Protein AF-A0A962H7R2-F1 (afdb_monomer)

Nearest PDB structures (foldseek):
  4i8o-assembly1_A  TM=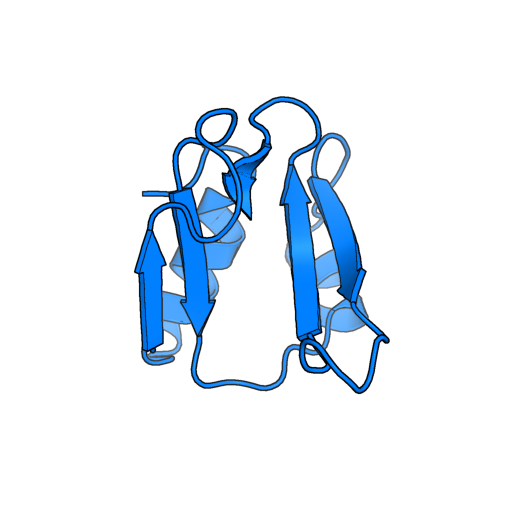4.108E-01  e=3.633E+00  Escherichia coli K-12
  3j7y-assembly1_f  TM=5.083E-01  e=7.762E+00  Homo sapiens

Structure (mmCIF, N/CA/C/O backbone):
data_AF-A0A962H7R2-F1
#
_entry.id   AF-A0A962H7R2-F1
#
loop_
_atom_site.group_PDB
_atom_site.id
_atom_site.type_symbol
_atom_site.label_atom_id
_atom_site.label_alt_id
_atom_site.label_comp_id
_atom_site.label_asym_id
_atom_site.label_entity_id
_atom_site.label_seq_id
_atom_site.pdbx_PDB_ins_code
_atom_site.Cartn_x
_atom_site.Cartn_y
_atom_site.Cartn_z
_atom_site.occupancy
_atom_site.B_iso_or_equiv
_atom_site.auth_seq_id
_atom_site.auth_comp_id
_atom_site.auth_asym_id
_atom_site.auth_atom_id
_atom_site.pdbx_PDB_model_num
ATOM 1 N N . MET A 1 1 ? 6.370 8.600 6.364 1.00 70.19 1 MET A N 1
ATOM 2 C CA . MET A 1 1 ? 5.732 8.861 5.058 1.00 70.19 1 MET A CA 1
ATOM 3 C C . MET A 1 1 ? 6.474 8.014 4.053 1.00 70.19 1 MET A C 1
ATOM 5 O O . MET A 1 1 ? 7.706 8.042 4.075 1.00 70.19 1 MET A O 1
ATOM 9 N N . VAL A 1 2 ? 5.748 7.274 3.221 1.00 87.12 2 VAL A N 1
ATOM 10 C CA . VAL A 1 2 ? 6.342 6.469 2.143 1.00 87.12 2 VAL A CA 1
ATOM 11 C C . VAL A 1 2 ? 7.032 7.359 1.101 1.00 87.12 2 VAL A C 1
ATOM 13 O O . VAL A 1 2 ? 6.827 8.576 1.060 1.00 87.12 2 VAL A O 1
ATOM 16 N N . CYS A 1 3 ? 7.875 6.769 0.254 1.00 92.06 3 CYS A N 1
ATOM 17 C CA . CYS A 1 3 ? 8.534 7.483 -0.837 1.00 92.06 3 CYS A CA 1
ATOM 18 C C . CYS A 1 3 ? 7.555 8.200 -1.784 1.00 92.06 3 CYS A C 1
ATOM 20 O O . CYS A 1 3 ? 6.378 7.856 -1.906 1.00 92.06 3 CYS A O 1
ATOM 22 N N . GLU A 1 4 ? 8.078 9.173 -2.528 1.00 91.81 4 GLU A N 1
ATOM 23 C CA . GLU A 1 4 ? 7.328 9.977 -3.493 1.00 91.81 4 GLU A CA 1
ATOM 24 C C . GLU A 1 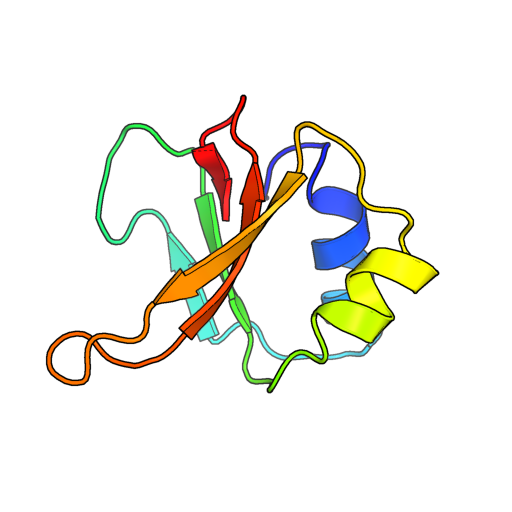4 ? 6.567 9.148 -4.540 1.00 91.81 4 GLU A C 1
ATOM 26 O O . GLU A 1 4 ? 5.508 9.574 -4.994 1.00 91.81 4 GLU A O 1
ATOM 31 N N . HIS A 1 5 ? 7.057 7.948 -4.864 1.00 92.94 5 HIS A N 1
ATOM 32 C CA . HIS A 1 5 ? 6.437 7.034 -5.824 1.00 92.94 5 HIS A CA 1
ATOM 33 C C . HIS A 1 5 ? 5.169 6.350 -5.281 1.00 92.94 5 HIS A C 1
ATOM 35 O O . HIS A 1 5 ? 4.275 6.029 -6.057 1.00 92.94 5 HIS A O 1
ATOM 41 N N . LEU A 1 6 ? 5.071 6.151 -3.960 1.00 94.12 6 LEU A N 1
ATOM 42 C CA . LEU A 1 6 ? 3.903 5.558 -3.289 1.00 94.12 6 LEU A CA 1
ATOM 43 C C . LEU A 1 6 ? 2.982 6.612 -2.662 1.00 94.12 6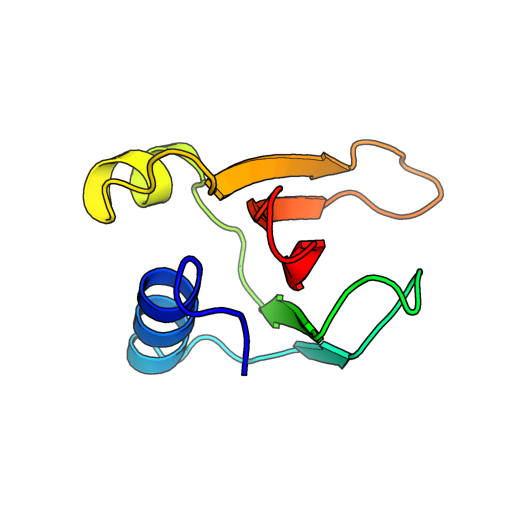 LEU A C 1
ATOM 45 O O . LEU A 1 6 ? 1.876 6.298 -2.229 1.00 94.12 6 LEU A O 1
ATOM 49 N N . LYS A 1 7 ? 3.403 7.879 -2.642 1.00 93.31 7 LYS A N 1
ATOM 50 C CA . LYS A 1 7 ? 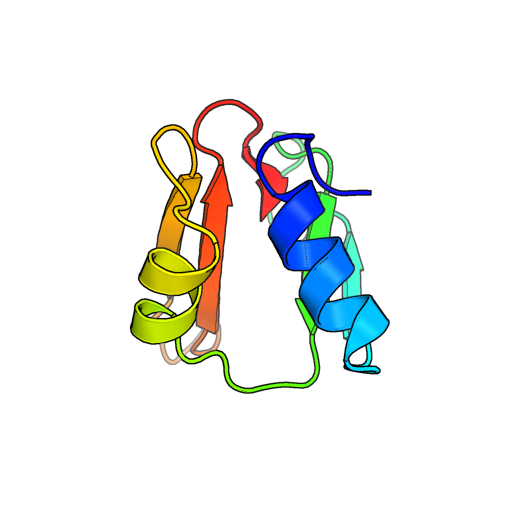2.667 8.966 -1.989 1.00 93.31 7 LYS A CA 1
ATOM 51 C C . LYS A 1 7 ? 1.238 9.127 -2.510 1.00 93.31 7 LYS A C 1
ATOM 53 O O . LYS A 1 7 ? 0.343 9.423 -1.722 1.00 93.31 7 LYS A O 1
ATOM 58 N N . ALA A 1 8 ? 1.015 8.952 -3.814 1.00 93.31 8 ALA A N 1
ATOM 59 C CA . ALA A 1 8 ? -0.322 9.056 -4.404 1.00 93.31 8 ALA A CA 1
ATOM 60 C C . ALA A 1 8 ? -1.267 7.968 -3.868 1.00 93.31 8 ALA A C 1
ATOM 62 O O . ALA A 1 8 ? -2.406 8.269 -3.526 1.00 93.31 8 ALA A O 1
ATOM 63 N N . LEU A 1 9 ? -0.764 6.738 -3.722 1.00 94.44 9 LEU A N 1
ATOM 64 C CA . LEU A 1 9 ? -1.501 5.627 -3.126 1.00 94.44 9 LEU A CA 1
ATOM 65 C C . LEU A 1 9 ? -1.778 5.865 -1.640 1.00 94.44 9 LEU A C 1
ATOM 67 O O . LEU A 1 9 ? -2.925 5.770 -1.215 1.00 94.44 9 LEU A O 1
ATOM 71 N N . GLU A 1 10 ? -0.747 6.213 -0.864 1.00 95.00 10 GLU A N 1
ATOM 72 C CA . GLU A 1 10 ? -0.898 6.514 0.566 1.00 95.00 10 GLU A CA 1
ATOM 73 C C . GLU A 1 10 ? -1.948 7.611 0.778 1.00 95.00 10 GLU A C 1
ATOM 75 O O . GLU A 1 10 ? -2.844 7.460 1.604 1.00 95.00 10 GLU A O 1
ATOM 80 N N . SER A 1 11 ? -1.874 8.690 -0.006 1.00 94.75 11 SER A N 1
ATOM 81 C CA . SER A 1 11 ? -2.822 9.804 0.094 1.00 94.75 11 SER A CA 1
ATOM 82 C C . SER A 1 11 ? -4.239 9.361 -0.271 1.00 94.75 11 SER A C 1
ATOM 84 O O . SER A 1 11 ? -5.159 9.65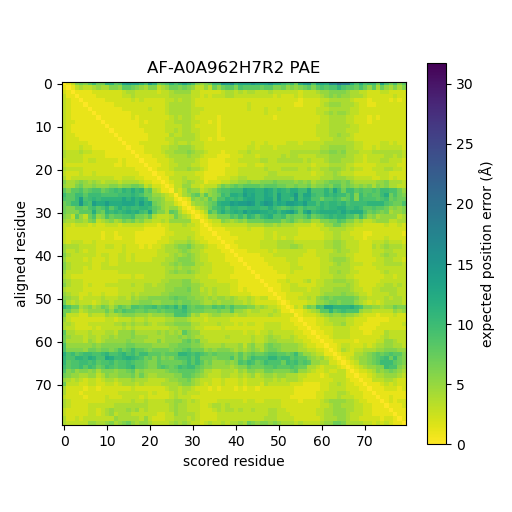8 0.477 1.00 94.75 11 SER A O 1
ATOM 86 N N . ALA A 1 12 ? -4.418 8.586 -1.347 1.00 94.38 12 ALA A N 1
ATOM 87 C CA . ALA A 1 12 ? -5.731 8.082 -1.750 1.00 94.38 12 ALA A CA 1
ATOM 88 C C . ALA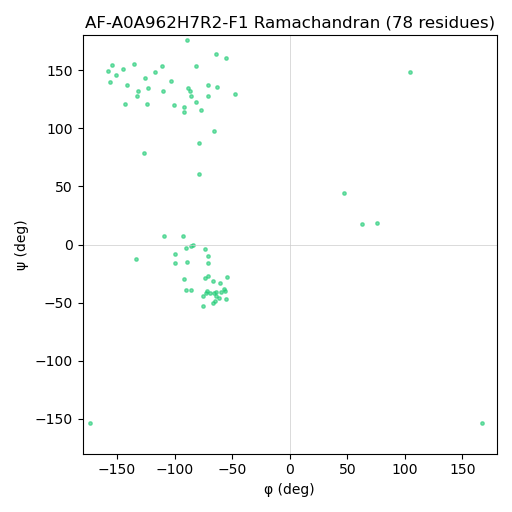 A 1 12 ? -6.390 7.209 -0.666 1.00 94.38 12 ALA A C 1
ATOM 90 O O . ALA A 1 12 ? -7.585 7.345 -0.408 1.00 94.38 12 ALA A O 1
ATOM 91 N N . LEU A 1 13 ? -5.617 6.346 0.002 1.00 94.81 13 LEU A N 1
ATOM 92 C CA . LEU A 1 13 ? -6.120 5.502 1.090 1.00 94.81 13 LEU A CA 1
ATOM 93 C C . LEU A 1 13 ? -6.468 6.321 2.341 1.00 94.81 13 LEU A C 1
ATOM 95 O O . LEU A 1 13 ? -7.514 6.098 2.952 1.00 94.81 13 LEU A O 1
ATOM 99 N N . LEU A 1 14 ? -5.625 7.292 2.703 1.00 94.81 14 LEU A N 1
ATOM 100 C CA . LEU A 1 14 ? -5.882 8.187 3.834 1.00 94.81 14 LEU A CA 1
ATOM 101 C C . LEU A 1 14 ? -7.093 9.097 3.585 1.00 94.81 14 LEU A C 1
ATOM 103 O O . LEU A 1 14 ? -7.924 9.255 4.479 1.00 94.81 14 LEU A O 1
ATOM 107 N N . ASP A 1 15 ? -7.229 9.645 2.377 1.00 95.81 15 ASP A N 1
ATOM 108 C CA . ASP A 1 15 ? -8.354 10.498 1.976 1.00 95.81 15 ASP A CA 1
ATOM 109 C C . ASP A 1 15 ? -9.672 9.708 1.921 1.00 95.81 15 ASP A C 1
ATOM 111 O O . ASP A 1 15 ? -10.735 10.244 2.238 1.00 95.81 15 ASP A O 1
ATOM 115 N N . ALA A 1 16 ? -9.607 8.413 1.593 1.00 94.38 16 ALA A N 1
ATOM 116 C CA . ALA A 1 16 ? -10.735 7.487 1.696 1.00 94.38 16 ALA A CA 1
ATOM 117 C C . ALA A 1 16 ? -11.079 7.096 3.150 1.00 94.38 16 ALA A C 1
ATOM 119 O O . ALA A 1 16 ? -12.059 6.386 3.381 1.00 94.38 16 ALA A O 1
ATOM 120 N N . GLY A 1 17 ? -10.301 7.554 4.137 1.00 96.19 17 GLY A N 1
ATOM 121 C CA . GLY A 1 17 ? -10.514 7.267 5.554 1.00 96.19 17 GLY A CA 1
ATOM 122 C C . GLY A 1 17 ? -10.104 5.855 5.975 1.00 96.19 17 GLY A C 1
ATOM 123 O O . GLY A 1 17 ? -10.551 5.384 7.022 1.00 96.19 17 GLY A O 1
ATOM 124 N N . VAL A 1 18 ? -9.272 5.168 5.184 1.00 96.12 18 VAL A N 1
ATOM 125 C CA . VAL A 1 18 ? -8.776 3.832 5.528 1.00 96.12 18 VAL A CA 1
ATOM 126 C C . VAL A 1 18 ? -7.788 3.940 6.689 1.00 96.12 18 VAL A C 1
ATOM 128 O O . VAL A 1 18 ? -6.828 4.714 6.648 1.00 96.12 18 VAL A O 1
ATOM 131 N N . ALA A 1 19 ? -8.014 3.158 7.743 1.00 95.88 19 ALA A N 1
ATOM 132 C CA . ALA A 1 19 ? -7.171 3.189 8.930 1.00 95.88 19 ALA A CA 1
ATOM 133 C C . ALA A 1 19 ? -5.792 2.573 8.655 1.00 95.88 19 ALA A C 1
ATOM 135 O O . ALA A 1 19 ? -5.685 1.508 8.052 1.00 95.88 19 ALA A O 1
ATOM 136 N N . VAL A 1 20 ? -4.730 3.213 9.149 1.00 95.69 20 VAL A N 1
ATOM 137 C CA . VAL A 1 20 ? -3.382 2.627 9.174 1.00 95.69 20 VAL A CA 1
ATOM 138 C C . VAL A 1 20 ? -3.277 1.705 10.387 1.00 95.69 20 VAL A C 1
ATOM 140 O O . VAL A 1 20 ? -3.461 2.150 11.520 1.00 95.69 20 VAL A O 1
ATOM 143 N N . THR A 1 21 ? -2.957 0.433 10.164 1.00 94.38 21 THR A N 1
ATOM 144 C CA . THR A 1 21 ? -2.785 -0.569 11.232 1.00 94.38 21 THR A CA 1
ATOM 145 C C . THR A 1 21 ? -1.341 -0.662 11.702 1.00 94.38 21 THR A C 1
ATOM 147 O O . THR A 1 21 ? -1.086 -0.941 12.874 1.00 94.38 21 THR A O 1
ATOM 150 N N . TYR A 1 22 ? -0.386 -0.390 10.811 1.00 92.19 22 TYR A N 1
ATOM 151 C CA . TYR A 1 22 ? 1.035 -0.404 11.128 1.00 92.19 22 TYR A CA 1
ATOM 152 C C . TYR A 1 22 ? 1.816 0.564 10.244 1.00 92.19 22 TYR A C 1
ATOM 154 O O . TYR A 1 22 ? 1.524 0.733 9.062 1.00 92.19 22 TYR A O 1
ATOM 162 N N . ARG A 1 23 ? 2.863 1.157 10.822 1.00 92.69 23 ARG A N 1
ATOM 163 C CA . ARG A 1 23 ? 3.855 1.966 10.117 1.00 92.69 23 ARG A CA 1
ATOM 164 C C . ARG A 1 23 ? 5.236 1.718 10.716 1.00 92.69 23 ARG A C 1
ATOM 166 O O . ARG A 1 23 ? 5.430 1.958 11.908 1.00 92.69 23 ARG A O 1
ATOM 173 N N . GLY A 1 24 ? 6.192 1.252 9.917 1.00 89.50 24 GLY A N 1
ATOM 174 C CA . GLY A 1 24 ? 7.529 0.937 10.426 1.00 89.50 24 GLY A CA 1
ATOM 175 C C . GLY A 1 24 ? 8.400 0.137 9.465 1.00 89.50 24 GLY A C 1
ATOM 176 O O . GLY A 1 24 ? 8.241 0.227 8.259 1.00 89.50 24 GLY A O 1
ATOM 177 N N . GLN A 1 25 ? 9.347 -0.629 10.005 1.00 86.81 25 GLN A N 1
ATOM 178 C CA . GLN A 1 25 ? 10.335 -1.405 9.244 1.00 86.81 25 GLN A CA 1
ATOM 179 C C . GLN A 1 25 ? 10.303 -2.871 9.709 1.00 86.81 25 GLN A C 1
ATOM 181 O O . GLN A 1 25 ? 11.133 -3.270 10.529 1.00 86.81 25 GLN A O 1
ATOM 186 N N . PRO A 1 26 ? 9.325 -3.675 9.258 1.00 70.31 26 PRO A N 1
ATOM 187 C CA . PRO A 1 26 ? 9.028 -4.967 9.876 1.00 70.31 26 PRO A CA 1
ATOM 188 C C . PRO A 1 26 ? 10.110 -6.028 9.618 1.00 70.31 26 PRO A C 1
ATOM 190 O O . PRO A 1 26 ? 10.309 -6.899 10.460 1.00 70.31 26 PRO A O 1
ATOM 193 N N . TRP A 1 27 ? 10.859 -5.928 8.509 1.00 71.12 27 TRP A N 1
ATOM 194 C CA . TRP A 1 27 ? 11.780 -6.994 8.070 1.00 71.12 27 TRP A CA 1
ATOM 195 C C . TRP A 1 27 ? 13.181 -6.527 7.660 1.00 71.12 27 TRP A C 1
ATOM 197 O O . TRP A 1 27 ? 14.082 -7.348 7.488 1.00 71.12 27 TRP A O 1
ATOM 207 N N . THR A 1 28 ? 13.402 -5.223 7.476 1.00 72.94 28 THR A N 1
ATOM 208 C CA . THR A 1 28 ? 14.679 -4.706 6.966 1.00 72.94 28 THR A CA 1
ATOM 209 C C . THR A 1 28 ? 14.908 -3.247 7.331 1.00 72.94 28 THR A C 1
ATOM 211 O O . THR A 1 28 ? 13.972 -2.459 7.372 1.00 72.94 28 THR A O 1
ATOM 214 N N . ARG A 1 29 ? 16.178 -2.866 7.506 1.00 75.94 29 ARG A N 1
ATOM 215 C CA . ARG A 1 29 ? 16.607 -1.459 7.611 1.00 75.94 29 ARG A CA 1
ATOM 216 C C . ARG A 1 29 ? 16.856 -0.802 6.249 1.00 75.94 29 ARG A C 1
ATOM 218 O O . ARG A 1 29 ? 17.243 0.359 6.198 1.00 75.94 29 ARG A O 1
ATOM 225 N N . ASN A 1 30 ? 16.694 -1.558 5.161 1.00 77.12 30 ASN A N 1
ATOM 226 C CA . ASN A 1 30 ? 16.920 -1.085 3.795 1.00 77.12 30 ASN A CA 1
ATOM 227 C C . ASN A 1 30 ? 15.705 -0.356 3.196 1.00 77.12 30 ASN A C 1
ATOM 229 O O . ASN A 1 30 ? 15.768 0.071 2.052 1.00 77.12 30 ASN A O 1
ATOM 233 N N . CYS A 1 31 ? 14.609 -0.234 3.945 1.00 77.94 31 CYS A N 1
ATOM 234 C CA . CYS A 1 31 ? 13.427 0.536 3.570 1.00 77.94 31 CYS A CA 1
ATOM 235 C C . CYS A 1 31 ? 13.305 1.764 4.476 1.00 77.94 31 CYS A C 1
ATOM 237 O O . CYS A 1 31 ? 13.785 1.742 5.614 1.00 77.94 31 CYS A O 1
ATOM 239 N N . ARG A 1 32 ? 12.671 2.838 3.997 1.00 79.62 32 ARG A N 1
ATOM 240 C CA . ARG A 1 32 ? 12.338 3.979 4.859 1.00 79.62 32 ARG A CA 1
ATOM 241 C C . ARG A 1 32 ? 11.148 3.605 5.726 1.00 79.62 32 ARG A C 1
ATOM 243 O O . ARG A 1 32 ? 11.238 3.716 6.949 1.00 79.62 32 ARG A O 1
ATOM 250 N N . GLU A 1 33 ? 10.075 3.137 5.095 1.00 87.62 33 GLU A N 1
ATOM 251 C CA . GLU A 1 33 ? 8.815 2.851 5.771 1.00 87.62 33 GLU A CA 1
ATOM 252 C C . GLU A 1 33 ? 7.973 1.823 5.008 1.00 87.62 33 GLU A C 1
ATOM 254 O O . GLU A 1 33 ? 7.907 1.854 3.780 1.00 87.62 33 GLU A O 1
ATOM 259 N N . TRP A 1 34 ? 7.349 0.922 5.764 1.00 90.44 34 TRP A N 1
ATOM 260 C CA . TRP A 1 34 ? 6.267 0.041 5.341 1.00 90.44 34 TRP A CA 1
ATOM 261 C C . TRP A 1 34 ? 4.977 0.480 6.030 1.00 90.44 34 TRP A C 1
ATOM 263 O O . TRP A 1 34 ? 4.984 0.678 7.255 1.00 90.44 34 TRP A O 1
ATOM 273 N N . VAL A 1 35 ? 3.885 0.619 5.281 1.00 93.38 35 VAL A N 1
ATOM 274 C CA . VAL A 1 35 ? 2.583 1.048 5.809 1.00 93.38 35 VAL A CA 1
ATOM 275 C C . VAL A 1 35 ? 1.508 0.017 5.487 1.00 93.38 35 VAL A C 1
ATOM 277 O O . VAL A 1 35 ? 1.207 -0.249 4.331 1.00 93.38 35 VAL A O 1
ATOM 280 N N . TYR A 1 36 ? 0.875 -0.516 6.530 1.00 93.06 36 TYR A N 1
ATOM 281 C CA . TYR A 1 36 ? -0.262 -1.424 6.392 1.00 93.06 36 TYR A CA 1
ATOM 282 C C . TYR A 1 36 ? -1.557 -0.689 6.701 1.00 93.06 36 TYR A C 1
ATOM 284 O O . TYR A 1 36 ? -1.634 0.111 7.640 1.00 93.06 36 TYR A O 1
ATOM 292 N N . PHE A 1 37 ? -2.582 -1.010 5.924 1.00 94.25 37 PHE A N 1
ATOM 293 C CA . PHE A 1 37 ? -3.911 -0.431 6.018 1.00 94.25 37 PHE A CA 1
ATOM 294 C C . PHE A 1 37 ? -4.934 -1.506 6.392 1.00 94.25 37 PHE A C 1
ATOM 296 O O . PHE A 1 37 ? -4.784 -2.669 6.020 1.00 94.25 37 PHE A O 1
ATOM 303 N N . ASP A 1 38 ? -5.981 -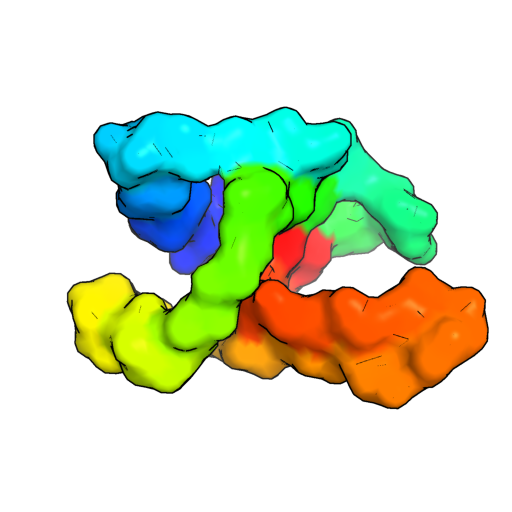1.118 7.119 1.00 94.56 38 ASP A N 1
ATOM 304 C CA . ASP A 1 38 ? -7.118 -1.977 7.473 1.00 94.56 38 ASP A CA 1
ATOM 305 C C . ASP A 1 38 ? -8.092 -2.099 6.290 1.00 94.56 38 ASP A C 1
ATOM 307 O O . ASP A 1 38 ? -9.229 -1.628 6.332 1.00 94.56 38 ASP A O 1
ATOM 311 N N . ALA A 1 39 ? -7.605 -2.639 5.171 1.00 92.94 39 ALA A N 1
ATOM 312 C CA . ALA A 1 39 ? -8.386 -2.819 3.954 1.00 92.94 39 ALA A CA 1
ATOM 313 C C . ALA A 1 39 ? -7.853 -3.969 3.095 1.00 92.94 39 ALA A C 1
ATOM 315 O O . ALA A 1 39 ? -6.666 -4.288 3.105 1.00 92.94 39 ALA A O 1
ATOM 316 N N . VAL A 1 40 ? -8.746 -4.544 2.288 1.00 91.75 40 VAL A N 1
ATOM 317 C CA . VAL A 1 40 ? -8.373 -5.413 1.169 1.00 91.75 40 VAL A CA 1
ATOM 318 C C . VAL A 1 40 ? -8.249 -4.537 -0.071 1.00 91.75 40 VAL A C 1
ATOM 320 O O . VAL A 1 40 ? -9.222 -3.904 -0.482 1.00 91.75 40 VAL A O 1
ATOM 323 N N . LEU A 1 41 ? -7.050 -4.482 -0.645 1.00 91.81 41 LEU A N 1
ATOM 324 C CA . LEU A 1 41 ? -6.769 -3.674 -1.824 1.00 91.81 41 LEU A CA 1
ATOM 325 C C . LEU A 1 41 ? -7.114 -4.447 -3.101 1.00 91.81 41 LEU A C 1
ATOM 327 O O . LEU A 1 41 ? -6.617 -5.550 -3.317 1.00 91.81 41 LEU A O 1
ATOM 331 N N . ASP A 1 42 ? -7.911 -3.839 -3.979 1.00 93.19 42 ASP A N 1
ATOM 332 C CA . ASP A 1 42 ? -7.999 -4.266 -5.378 1.00 93.19 42 ASP A CA 1
ATOM 333 C C . ASP A 1 42 ? -6.779 -3.706 -6.122 1.00 93.19 42 ASP A C 1
ATOM 335 O O . ASP A 1 42 ? -6.790 -2.587 -6.645 1.00 93.19 42 ASP A O 1
ATOM 339 N N . VAL A 1 43 ? -5.680 -4.464 -6.090 1.00 92.56 43 VAL A N 1
ATOM 340 C CA . VAL A 1 43 ? -4.390 -4.036 -6.648 1.00 92.56 43 VAL A CA 1
ATOM 341 C C . VAL A 1 43 ? -4.478 -3.751 -8.150 1.00 92.56 43 VAL A C 1
ATOM 343 O O . VAL A 1 43 ? -3.850 -2.806 -8.621 1.00 92.56 43 VAL A O 1
ATOM 346 N N . ASP A 1 44 ? -5.315 -4.477 -8.895 1.00 90.81 44 ASP A N 1
ATOM 347 C CA . ASP A 1 44 ? -5.519 -4.263 -10.331 1.00 90.81 44 ASP A CA 1
ATOM 348 C C . ASP A 1 44 ? -6.297 -2.976 -10.627 1.00 90.81 44 ASP A C 1
ATOM 350 O O . ASP A 1 44 ? -6.005 -2.276 -11.603 1.00 90.81 44 ASP A O 1
ATOM 354 N N . ALA A 1 45 ? -7.318 -2.653 -9.828 1.00 92.75 45 ALA A N 1
ATOM 355 C CA . ALA A 1 45 ? -8.029 -1.381 -9.939 1.00 92.75 45 ALA A CA 1
ATOM 356 C C . ALA A 1 45 ? -7.110 -0.206 -9.594 1.00 92.75 45 ALA A C 1
ATOM 358 O O . ALA A 1 45 ? -6.978 0.720 -10.393 1.00 92.75 45 ALA A O 1
ATOM 359 N N . ILE A 1 46 ? -6.395 -0.292 -8.472 1.00 93.69 46 ILE A N 1
ATOM 360 C CA . ILE A 1 46 ? -5.488 0.760 -8.002 1.00 93.69 46 ILE A CA 1
ATOM 361 C C . ILE A 1 46 ? -4.360 1.013 -9.009 1.00 93.69 46 ILE A C 1
ATOM 363 O O . ILE A 1 46 ? -4.088 2.163 -9.356 1.00 93.69 46 ILE A O 1
ATOM 367 N N . GLN A 1 47 ? -3.738 -0.049 -9.529 1.00 90.75 47 GLN A N 1
ATOM 368 C CA . GLN A 1 47 ? -2.682 0.038 -10.538 1.00 90.75 47 GLN A CA 1
ATOM 369 C C . GLN A 1 47 ? -3.152 0.801 -11.788 1.00 90.75 47 GLN A C 1
ATOM 371 O O . GLN A 1 47 ? -2.396 1.597 -12.350 1.00 90.75 47 GLN A O 1
ATOM 376 N N . ARG A 1 48 ? -4.403 0.579 -12.216 1.00 90.06 48 ARG A N 1
ATOM 377 C CA . ARG A 1 48 ? -5.006 1.255 -13.375 1.00 90.06 48 ARG A CA 1
ATOM 378 C C . ARG A 1 48 ? -5.409 2.695 -13.073 1.00 90.06 48 ARG A C 1
ATOM 380 O O . ARG A 1 48 ? -5.147 3.566 -13.896 1.00 90.06 48 ARG A O 1
ATOM 387 N N . GLU A 1 49 ? -6.040 2.944 -11.929 1.00 92.88 49 GLU A N 1
ATOM 388 C CA . GLU A 1 49 ? -6.578 4.261 -11.566 1.00 92.88 49 GLU A CA 1
ATOM 389 C C . GLU A 1 49 ? -5.482 5.266 -11.212 1.00 92.88 49 GLU A C 1
ATOM 391 O O . GLU A 1 49 ? -5.531 6.415 -11.647 1.00 92.88 49 GLU A O 1
ATOM 396 N N . LEU A 1 50 ? -4.466 4.827 -10.467 1.00 91.00 50 LEU A N 1
ATOM 397 C CA . LEU A 1 50 ? -3.345 5.673 -10.061 1.00 91.00 50 LEU A CA 1
ATOM 398 C C . LEU A 1 50 ? -2.186 5.654 -11.065 1.00 91.00 50 LEU A C 1
ATOM 400 O O . LEU A 1 50 ? -1.207 6.373 -10.869 1.00 91.00 50 LEU A O 1
ATOM 404 N N . ALA A 1 51 ? -2.291 4.845 -12.126 1.00 90.12 51 ALA A N 1
ATOM 405 C CA . ALA A 1 51 ? -1.266 4.672 -13.154 1.00 90.12 51 ALA A CA 1
ATOM 406 C C . ALA A 1 51 ? 0.140 4.454 -12.556 1.00 90.12 51 ALA A C 1
ATOM 408 O O . ALA A 1 51 ? 1.118 5.064 -12.998 1.00 90.12 51 ALA A O 1
ATOM 409 N N . LEU A 1 52 ? 0.235 3.605 -11.524 1.00 87.31 52 LEU A N 1
ATOM 410 C CA . LEU A 1 52 ? 1.481 3.347 -10.800 1.00 87.31 52 LEU A CA 1
ATOM 411 C C . LEU A 1 52 ? 2.482 2.656 -11.735 1.00 87.31 52 LEU A C 1
ATOM 413 O O . LEU A 1 52 ? 2.409 1.463 -11.988 1.00 87.31 52 LEU A O 1
ATOM 417 N N . GLY A 1 53 ? 3.403 3.413 -12.319 1.00 84.12 53 GLY A N 1
ATOM 418 C CA . GLY A 1 53 ? 4.429 2.872 -13.207 1.00 84.12 53 GLY A CA 1
ATOM 419 C C . GLY A 1 53 ? 5.689 2.444 -12.453 1.00 84.12 53 GLY A C 1
ATOM 420 O O . GLY A 1 53 ? 5.827 2.726 -11.260 1.00 84.12 53 GLY A O 1
ATOM 421 N N . PRO A 1 54 ? 6.670 1.846 -13.157 1.00 88.19 54 PRO A N 1
ATOM 422 C CA . PRO A 1 54 ? 8.016 1.681 -12.623 1.00 88.19 54 PRO A CA 1
ATOM 423 C C . PRO A 1 54 ? 8.510 3.007 -12.014 1.00 88.19 54 PRO A C 1
ATOM 425 O O . PRO A 1 54 ? 8.400 4.048 -12.668 1.00 88.19 54 PRO A O 1
ATOM 428 N N . PRO A 1 55 ? 9.026 2.997 -10.771 1.00 92.12 55 PRO A N 1
ATOM 429 C CA . PRO A 1 55 ? 9.562 1.840 -10.042 1.00 92.12 55 PRO A CA 1
ATOM 430 C C . PRO A 1 55 ? 8.573 1.092 -9.126 1.00 92.12 55 PRO A C 1
ATOM 432 O O . PRO A 1 55 ? 9.009 0.239 -8.352 1.00 92.12 55 PRO A O 1
ATOM 435 N N . VAL A 1 56 ? 7.281 1.424 -9.150 1.00 93.94 56 VAL A N 1
ATOM 436 C CA . VAL A 1 56 ? 6.265 0.778 -8.310 1.00 93.94 56 VAL A CA 1
ATOM 437 C C . VAL A 1 56 ? 5.735 -0.470 -9.008 1.00 93.94 56 VAL A C 1
ATOM 439 O O . VAL A 1 56 ? 5.390 -0.432 -10.189 1.00 93.94 56 VAL A O 1
ATOM 442 N N . ALA A 1 57 ? 5.678 -1.575 -8.273 1.00 92.75 57 ALA A N 1
ATOM 443 C CA . ALA A 1 57 ? 5.099 -2.830 -8.729 1.00 92.75 57 ALA A CA 1
ATOM 444 C C . ALA A 1 57 ? 4.211 -3.437 -7.641 1.00 92.75 57 ALA A C 1
ATOM 446 O O . ALA A 1 57 ? 4.411 -3.180 -6.453 1.00 92.75 57 ALA A O 1
ATOM 447 N N . VAL A 1 58 ? 3.255 -4.267 -8.054 1.00 93.50 58 VAL A N 1
ATOM 448 C CA . VAL A 1 58 ? 2.468 -5.083 -7.126 1.00 93.50 58 VAL A CA 1
ATOM 449 C C . VAL A 1 58 ? 3.400 -6.066 -6.413 1.00 93.50 58 VAL A C 1
ATOM 451 O O . VAL A 1 58 ? 4.274 -6.678 -7.035 1.00 93.50 58 VAL A O 1
ATOM 454 N N . HIS A 1 59 ? 3.220 -6.197 -5.104 1.00 90.81 59 HIS A N 1
ATOM 455 C CA . HIS A 1 59 ? 3.902 -7.171 -4.267 1.00 90.81 59 HIS A CA 1
ATOM 456 C C . HIS A 1 59 ? 2.874 -8.037 -3.549 1.00 90.81 59 HIS A C 1
ATOM 458 O O . HIS A 1 59 ? 1.908 -7.519 -2.992 1.00 90.81 59 HIS A O 1
ATOM 464 N N . GLU A 1 60 ? 3.104 -9.346 -3.546 1.00 91.06 60 GLU A N 1
ATOM 465 C CA . GLU A 1 60 ? 2.232 -10.323 -2.903 1.00 91.06 60 GLU A CA 1
ATOM 466 C C . GLU A 1 60 ? 3.074 -11.289 -2.069 1.00 91.06 60 GLU A C 1
ATOM 468 O O . GLU A 1 60 ? 4.017 -11.910 -2.572 1.00 91.06 60 GLU A O 1
ATOM 473 N N . ASN A 1 61 ? 2.704 -11.446 -0.800 1.00 87.44 61 ASN A N 1
ATOM 474 C CA . ASN A 1 61 ? 3.153 -12.543 0.039 1.00 87.44 61 ASN A CA 1
ATOM 475 C C . ASN A 1 61 ? 2.038 -13.584 0.098 1.00 87.44 61 ASN A C 1
ATOM 477 O O . ASN A 1 61 ? 0.925 -13.309 0.543 1.00 87.44 61 ASN A O 1
ATOM 481 N N . THR A 1 62 ? 2.339 -14.795 -0.353 1.00 89.25 62 THR A N 1
ATOM 482 C CA . THR A 1 62 ? 1.391 -15.918 -0.354 1.00 89.25 62 THR A CA 1
ATOM 483 C C . THR A 1 62 ? 1.761 -16.988 0.673 1.00 89.25 62 THR A C 1
ATOM 485 O O . THR A 1 62 ? 1.144 -18.053 0.699 1.00 89.25 62 THR A O 1
ATOM 488 N N . ASP A 1 63 ? 2.758 -16.735 1.530 1.00 87.56 63 ASP A N 1
ATOM 489 C CA . ASP A 1 63 ? 3.206 -17.700 2.528 1.00 87.56 63 ASP A CA 1
ATOM 490 C C . ASP A 1 63 ? 2.235 -17.769 3.727 1.00 87.56 63 ASP A C 1
ATOM 492 O O . ASP A 1 63 ? 2.113 -16.825 4.510 1.00 87.56 63 ASP A O 1
ATOM 496 N N . PRO A 1 64 ? 1.575 -18.917 3.963 1.00 83.94 64 PRO A N 1
ATOM 497 C CA . PRO A 1 64 ? 0.588 -19.046 5.031 1.00 83.94 64 PRO A CA 1
ATOM 498 C C . PRO A 1 64 ? 1.198 -19.035 6.443 1.00 83.94 64 PRO A C 1
ATOM 500 O O . PRO A 1 64 ? 0.453 -18.986 7.419 1.00 83.94 64 PRO A O 1
ATOM 503 N N . LYS A 1 65 ? 2.530 -19.123 6.583 1.00 86.88 65 LYS A N 1
ATOM 504 C CA . LYS A 1 65 ? 3.209 -19.088 7.890 1.00 86.88 65 LYS A CA 1
ATOM 505 C C . LYS A 1 65 ? 3.483 -17.664 8.365 1.00 86.88 65 LYS A C 1
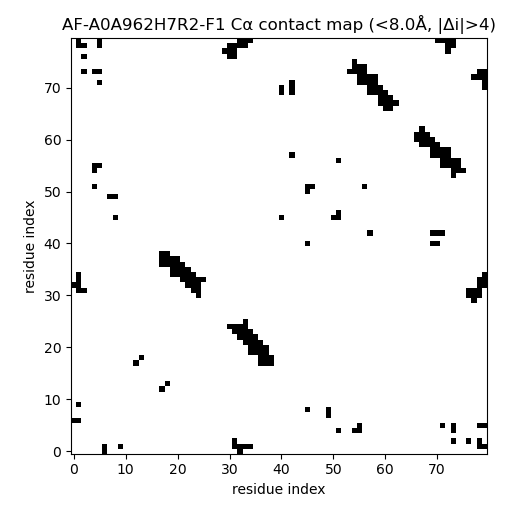ATOM 507 O O . LYS A 1 65 ? 3.375 -17.407 9.561 1.00 86.88 65 LYS A O 1
ATOM 512 N N . SER A 1 66 ? 3.859 -16.774 7.452 1.00 79.69 66 SER A N 1
ATOM 513 C CA . SER A 1 66 ? 4.105 -15.351 7.723 1.00 79.69 66 SER A CA 1
ATOM 514 C C . SER A 1 66 ? 2.856 -14.481 7.566 1.00 79.69 66 SER A C 1
ATOM 516 O O . SER A 1 66 ? 2.824 -13.379 8.108 1.00 79.69 66 SER A O 1
ATOM 518 N N . GLY A 1 67 ? 1.810 -15.015 6.930 1.00 81.81 67 GLY A N 1
ATOM 519 C CA . GLY A 1 67 ? 0.570 -14.304 6.640 1.00 81.81 67 GLY A CA 1
ATOM 520 C C . GLY A 1 67 ? 0.515 -13.910 5.169 1.00 81.81 67 GLY A C 1
ATOM 521 O O . GLY A 1 67 ? 1.542 -13.674 4.542 1.00 81.81 67 GLY A O 1
ATOM 522 N N . VAL A 1 68 ? -0.694 -13.873 4.612 1.00 86.44 68 VAL A N 1
ATOM 523 C CA . VAL A 1 68 ? -0.894 -13.448 3.223 1.00 86.44 68 VAL A CA 1
ATOM 524 C C . VAL A 1 68 ? -1.093 -11.940 3.165 1.00 86.44 68 VAL A C 1
ATOM 526 O O . VAL A 1 68 ? -1.858 -11.386 3.955 1.00 86.44 68 VAL A O 1
ATOM 529 N N . GLU A 1 69 ? -0.419 -11.280 2.231 1.00 89.94 69 GLU A N 1
ATOM 530 C CA . GLU A 1 69 ? -0.515 -9.834 2.035 1.00 89.94 69 GLU A CA 1
ATOM 531 C C . GLU A 1 69 ? -0.414 -9.487 0.547 1.00 89.94 69 GLU A C 1
ATOM 533 O O . GLU A 1 69 ? 0.228 -10.198 -0.226 1.00 89.94 69 GLU A O 1
ATOM 538 N N . ALA A 1 70 ? -1.052 -8.392 0.149 1.00 92.31 70 ALA A N 1
ATOM 539 C CA . ALA A 1 70 ? -0.953 -7.842 -1.194 1.00 92.31 70 ALA A CA 1
ATOM 540 C C . ALA A 1 70 ? -0.909 -6.317 -1.105 1.00 92.31 70 ALA A C 1
ATOM 542 O O . ALA A 1 70 ? -1.654 -5.706 -0.336 1.00 92.31 70 ALA A O 1
ATOM 543 N N . GLY A 1 71 ? -0.034 -5.706 -1.891 1.00 94.06 71 GLY A N 1
ATOM 544 C CA . GLY A 1 71 ? 0.187 -4.269 -1.863 1.00 94.06 71 GLY A CA 1
ATOM 545 C C . GLY A 1 71 ? 1.127 -3.822 -2.968 1.00 94.06 71 GLY A C 1
ATOM 546 O O . GLY A 1 71 ? 1.227 -4.456 -4.019 1.00 94.06 71 GLY A O 1
ATOM 547 N N . PHE A 1 72 ? 1.819 -2.714 -2.731 1.00 94.88 72 PHE A N 1
ATOM 548 C CA . PHE A 1 72 ? 2.710 -2.103 -3.707 1.00 94.88 72 PHE A CA 1
ATOM 549 C C . PHE A 1 72 ? 4.093 -1.923 -3.108 1.00 94.88 72 PHE A C 1
ATOM 551 O O . PHE A 1 72 ? 4.237 -1.609 -1.937 1.00 94.88 72 PHE A O 1
ATOM 558 N N . TYR A 1 73 ? 5.115 -2.112 -3.929 1.00 93.81 73 TYR A N 1
ATOM 559 C CA . TYR A 1 73 ? 6.505 -2.011 -3.522 1.00 93.81 73 TYR A CA 1
ATOM 560 C C . TYR A 1 73 ? 7.275 -1.142 -4.506 1.00 93.81 73 TYR A C 1
ATOM 562 O O . TYR A 1 73 ? 7.204 -1.335 -5.723 1.00 93.81 73 TYR A O 1
ATOM 570 N N . CYS A 1 74 ? 8.043 -0.190 -3.982 1.00 93.69 74 CYS A N 1
ATOM 571 C CA . CYS A 1 74 ? 8.935 0.633 -4.787 1.00 93.69 74 CYS A CA 1
ATOM 572 C C . CYS A 1 74 ? 10.325 -0.005 -4.856 1.00 93.69 74 CYS A C 1
ATOM 574 O O . CYS A 1 74 ? 11.059 -0.022 -3.870 1.00 93.69 74 CYS A O 1
ATOM 576 N N . SER A 1 75 ? 10.751 -0.451 -6.038 1.00 91.62 75 SER A N 1
ATOM 577 C CA . SER A 1 75 ? 12.044 -1.131 -6.193 1.00 91.62 75 SER A CA 1
ATOM 578 C C . SER A 1 75 ? 13.268 -0.217 -6.051 1.00 91.62 75 SER A C 1
ATOM 580 O O . SER A 1 75 ? 14.376 -0.722 -5.891 1.00 91.62 75 SER A O 1
ATOM 582 N N . LEU A 1 76 ? 13.094 1.109 -6.135 1.00 91.25 76 LEU A N 1
ATOM 583 C CA . LEU A 1 76 ? 14.183 2.086 -5.981 1.00 91.25 76 LEU A CA 1
ATOM 584 C C . LEU A 1 76 ? 14.374 2.543 -4.532 1.00 91.25 76 LEU A C 1
ATOM 586 O O . LEU A 1 76 ? 15.504 2.757 -4.101 1.00 91.25 76 LEU A O 1
ATOM 590 N N . CYS A 1 77 ? 13.280 2.733 -3.794 1.00 90.62 77 CYS A N 1
ATOM 591 C CA . CYS A 1 77 ? 13.318 3.220 -2.411 1.00 90.62 77 CYS A CA 1
ATOM 592 C C . CYS A 1 77 ? 13.179 2.095 -1.380 1.00 90.62 77 CYS A C 1
ATOM 594 O O . CYS A 1 77 ? 13.495 2.308 -0.214 1.00 90.62 77 CYS A O 1
ATOM 596 N N . HIS A 1 78 ? 12.724 0.922 -1.825 1.00 89.75 78 HIS A N 1
ATOM 597 C CA . HIS A 1 78 ? 12.415 -0.258 -1.021 1.00 89.75 78 HIS A CA 1
ATOM 598 C C . HIS A 1 78 ? 11.280 -0.066 0.004 1.00 89.75 78 HIS A C 1
ATOM 600 O O . HIS A 1 78 ? 11.151 -0.873 0.924 1.00 89.75 78 HIS A O 1
ATOM 606 N N . ASP A 1 79 ? 10.458 0.972 -0.167 1.00 90.06 79 ASP A N 1
ATOM 607 C CA . ASP A 1 79 ? 9.257 1.241 0.636 1.00 90.06 79 ASP A CA 1
ATOM 608 C C . ASP A 1 79 ? 8.067 0.402 0.147 1.00 90.06 79 ASP A C 1
ATOM 610 O O . ASP A 1 79 ? 8.018 0.046 -1.040 1.00 90.06 79 ASP A O 1
ATOM 614 N N . ALA A 1 80 ? 7.126 0.124 1.055 1.00 88.88 80 ALA A N 1
ATOM 615 C CA . ALA A 1 80 ? 5.906 -0.647 0.806 1.00 88.88 80 ALA A CA 1
ATOM 616 C C . ALA A 1 80 ? 4.674 -0.023 1.486 1.00 88.88 80 ALA A C 1
ATOM 618 O O . ALA A 1 80 ? 4.823 0.530 2.600 1.00 88.88 80 ALA A O 1
#

Secondary structure (DSSP, 8-state):
---TTTHHHHHHHHHTTPPEEEEE-SS-TTSS-EEEESS---HHHHHHHTT--TTEEEEEE--TTT--EEEEEETTT---

Ra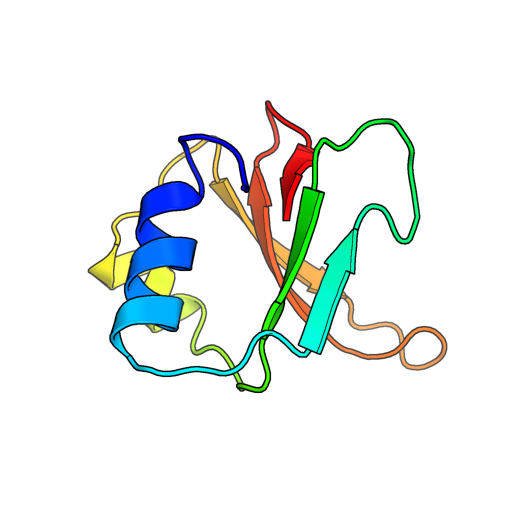dius of gyration: 11.98 Å; Cα contacts (8 Å, |Δi|>4): 121; chains: 1; bounding box: 28×30×25 Å

Foldseek 3Di:
DADPLCVVVVVVCVVVVWDWPDWDDPDDPQAPIETDTPDDDPCVVCCVVVVRDPPKDWDWDPDVVVDTDIDIAGPVRRYD

Solvent-accessible surface area (backbone atoms only — not comparable to full-atom values): 4899 Å² total; per-residue (Å²): 128,59,52,82,88,48,38,66,58,55,49,54,42,51,76,71,64,51,48,74,75,44,75,42,63,94,88,48,86,75,30,82,24,36,62,41,57,73,67,86,73,61,60,71,58,48,42,63,76,69,59,59,49,87,60,40,42,82,40,74,43,82,47,83,88,88,47,70,47,70,52,53,34,28,77,83,61,52,21,59

pLDDT: mean 89.79, std 6.14, range [70.19, 96.19]

Mean predicted aligned error: 3.9 Å

Sequence (80 aa):
MVCEHLKALESALLDAGVAVTYRGQPWTRNCREWVYFDAVLDVDAIQRELALGPPVAVHENTDPKSGVEAGFYCSLCHDA